Protein AF-A0A386C9I6-F1 (afdb_monomer)

Secondary structure (DSSP, 8-s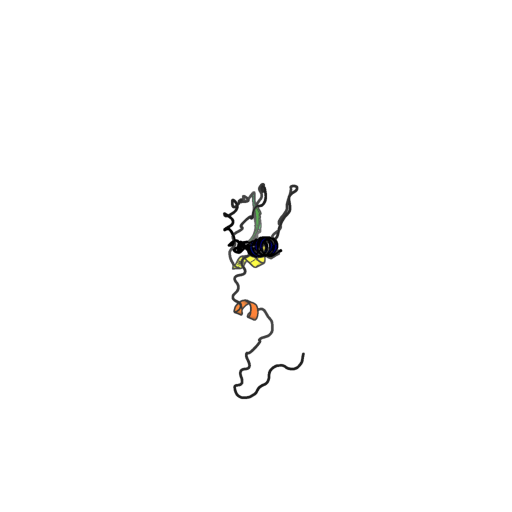tate):
-HHHHHHHHHHTSSSTT----------------------PPPPEEEEEE-TTS-EEEEE-----SS--------GGGHHHHHHH------SS-------------HHHHHHTSSS-------TT--------

Mean predicted aligned error: 18.15 Å

Solvent-accessible surface area (backbone atoms only — not comparable to full-atom values): 9678 Å² total; per-residue (Å²): 118,73,70,66,54,55,58,55,59,61,61,68,69,70,68,83,80,78,78,84,76,78,76,73,75,77,69,76,77,69,83,70,80,72,69,79,65,73,73,55,79,57,47,77,76,45,76,46,77,46,96,88,75,52,71,51,77,41,62,60,68,89,84,76,84,90,66,64,71,88,81,90,75,58,80,93,45,47,66,61,45,70,76,67,66,82,90,80,82,90,74,89,77,81,87,77,88,89,83,79,87,85,78,75,53,70,69,62,59,49,67,73,44,98,64,83,86,74,86,83,75,60,93,84,63,98,74,76,92,82,86,130

Sequence (132 aa):
MKRTLLLVAVCLLSVVSFAQTRRVARTPAAPRPTSPANAQILPIRRVILYSNGVAYIERRGTVSGHAEINLSFKQSQVDDVLKSMVVLDLGQGRIGAVSYNSSAPPSARMAEIPFSISAATDGNNGGGLAGV

Radius of gyration: 33.75 Å; Cα contacts (8 Å, |Δi|>4): 54; chains: 1; bounding box: 96×45×66 Å

pLDDT: mean 75.2, std 17.91, range [43.38, 98.06]

Foldseek 3Di:
DVVVVVVVVVVVVPPPPPDPPPPPPPPPPDPDPPDQDPQDEFDWDDWDADPVGDIDIDGDDDDDDDHDHDDDDDPVCVVVCVVPPDDDDPDPDDDDDDDDDDDDDVVNVQVVDPDDDDPPPPVPDDDDDDDD

Nearest PDB structures (foldseek):
  2baf-assembly1_A  TM=1.364E-01  e=9.201E+00  Bos taurus

Structure (mmCIF, N/CA/C/O backbone):
data_AF-A0A386C9I6-F1
#
_entry.id   AF-A0A386C9I6-F1
#
loop_
_atom_site.group_PDB
_atom_site.id
_atom_site.type_symbol
_atom_site.label_atom_id
_atom_site.label_alt_id
_atom_site.label_comp_id
_atom_site.label_asym_id
_atom_site.label_entity_id
_atom_site.label_seq_id
_atom_site.pdbx_PDB_ins_code
_atom_site.Cartn_x
_atom_site.Cartn_y
_atom_site.Cartn_z
_atom_site.occupancy
_atom_site.B_iso_or_equiv
_atom_site.auth_seq_id
_atom_site.auth_comp_id
_atom_site.auth_asym_id
_atom_site.auth_atom_id
_atom_site.pdbx_PDB_model_num
ATOM 1 N N . MET A 1 1 ? -78.091 24.290 -45.721 1.00 57.06 1 MET A N 1
ATOM 2 C CA . MET A 1 1 ? -77.005 23.334 -46.048 1.00 57.06 1 MET A CA 1
ATOM 3 C C . MET A 1 1 ? -75.641 23.980 -46.335 1.00 57.06 1 MET A C 1
ATOM 5 O O . MET A 1 1 ? -74.641 23.350 -46.042 1.00 57.06 1 MET A O 1
ATOM 9 N N . LYS A 1 2 ? -75.544 25.228 -46.836 1.00 53.47 2 LYS A N 1
ATOM 10 C CA . LYS A 1 2 ? -74.238 25.898 -47.073 1.00 53.47 2 LYS A CA 1
ATOM 11 C C . LYS A 1 2 ? -73.605 26.561 -45.831 1.00 53.47 2 LYS A C 1
ATOM 13 O O . LYS A 1 2 ? -72.393 26.697 -45.766 1.00 53.47 2 LYS A O 1
ATOM 18 N N . ARG A 1 3 ? -74.404 26.927 -44.818 1.00 53.25 3 ARG A N 1
ATOM 19 C CA . ARG A 1 3 ? -73.916 27.520 -43.550 1.00 53.25 3 ARG A CA 1
ATOM 20 C C . ARG A 1 3 ? -73.381 26.485 -42.553 1.00 53.25 3 ARG A C 1
ATOM 22 O O . ARG A 1 3 ? -72.430 26.766 -41.838 1.00 53.25 3 ARG A O 1
ATOM 29 N N . THR A 1 4 ? -73.938 25.276 -42.561 1.00 51.22 4 THR A N 1
ATOM 30 C CA . THR A 1 4 ? -73.430 24.137 -41.780 1.00 51.22 4 THR A CA 1
ATOM 31 C C . THR A 1 4 ? -72.107 23.608 -42.336 1.00 51.22 4 THR A C 1
ATOM 33 O O . THR A 1 4 ? -71.260 23.174 -41.567 1.00 51.22 4 THR A O 1
ATOM 36 N N . LEU A 1 5 ? -71.886 23.718 -43.653 1.00 52.62 5 LEU A N 1
ATOM 37 C CA . LEU A 1 5 ? -70.628 23.317 -44.291 1.00 52.62 5 LEU A CA 1
ATOM 38 C C . LEU A 1 5 ? -69.450 24.241 -43.914 1.00 52.62 5 LEU A C 1
ATOM 40 O O . LEU A 1 5 ? -68.319 23.781 -43.796 1.00 52.62 5 LEU A O 1
ATOM 44 N N . LEU A 1 6 ? -69.716 25.533 -43.680 1.00 50.06 6 LEU A N 1
ATOM 45 C CA . LEU A 1 6 ? -68.685 26.532 -43.368 1.00 50.06 6 LEU A CA 1
ATOM 46 C C . LEU A 1 6 ? -68.196 26.450 -41.907 1.00 50.06 6 LEU A C 1
ATOM 48 O O . LEU A 1 6 ? -67.033 26.730 -41.638 1.00 50.06 6 LEU A O 1
ATOM 52 N N . LEU A 1 7 ? -69.042 25.985 -40.978 1.00 50.28 7 LEU A N 1
ATOM 53 C CA . LEU A 1 7 ? -68.658 25.746 -39.577 1.00 50.28 7 LEU A CA 1
ATOM 54 C C . LEU A 1 7 ? -67.767 24.504 -39.402 1.00 50.28 7 LEU A C 1
ATOM 56 O O . LEU A 1 7 ? -66.869 24.513 -38.565 1.00 50.28 7 LEU A O 1
ATOM 60 N N . VAL A 1 8 ? -67.958 23.464 -40.221 1.00 54.56 8 VAL A N 1
ATOM 61 C CA . VAL A 1 8 ? -67.115 22.252 -40.185 1.00 54.56 8 VAL A CA 1
ATOM 62 C C . VAL A 1 8 ? -65.729 22.519 -40.789 1.00 54.56 8 VAL A C 1
ATOM 64 O O . VAL A 1 8 ? -64.730 22.033 -40.265 1.00 54.56 8 VAL A O 1
ATOM 67 N N . ALA A 1 9 ? -65.640 23.359 -41.828 1.00 49.91 9 ALA A N 1
ATOM 68 C CA . ALA A 1 9 ? -64.369 23.715 -42.466 1.00 49.91 9 ALA A CA 1
ATOM 69 C C . ALA A 1 9 ? -63.451 24.580 -41.577 1.00 49.91 9 ALA A C 1
ATOM 71 O O . ALA A 1 9 ? -62.235 24.420 -41.617 1.00 49.91 9 ALA A O 1
ATOM 72 N N . VAL A 1 10 ? -64.011 25.454 -40.731 1.00 53.41 10 VAL A N 1
ATOM 73 C CA . VAL A 1 10 ? -63.219 26.265 -39.782 1.00 53.41 10 VAL A CA 1
ATOM 74 C C . VAL A 1 10 ? -62.740 25.434 -38.584 1.00 53.41 10 VAL A C 1
ATOM 76 O O . VAL A 1 10 ? -61.679 25.708 -38.028 1.00 53.41 10 VAL A O 1
ATOM 79 N N . CYS A 1 11 ? -63.463 24.371 -38.218 1.00 43.38 11 CYS A N 1
ATOM 80 C CA . CYS A 1 11 ? -63.097 23.503 -37.096 1.00 43.38 11 CYS A CA 1
ATOM 81 C C . CYS A 1 11 ? -61.950 22.526 -37.433 1.00 43.38 11 CYS A C 1
ATOM 83 O O . CYS A 1 11 ? -61.229 22.086 -36.544 1.00 43.38 11 CYS A O 1
ATOM 85 N N . LEU A 1 12 ? -61.729 22.228 -38.718 1.00 47.38 12 LEU A N 1
ATOM 86 C CA . LEU A 1 12 ? -60.648 21.340 -39.166 1.00 47.38 12 LEU A CA 1
ATOM 87 C C . LEU A 1 12 ? -59.276 22.030 -39.277 1.00 47.38 12 LEU A C 1
ATOM 89 O O . LEU A 1 12 ? -58.265 21.336 -39.361 1.00 47.38 12 LEU A O 1
ATOM 93 N N . LEU A 1 13 ? -59.206 23.367 -39.235 1.00 46.94 13 LEU A N 1
ATOM 94 C CA . LEU A 1 13 ? -57.933 24.096 -39.339 1.00 46.94 13 LEU A CA 1
ATOM 95 C C . LEU A 1 13 ? -57.219 24.321 -37.991 1.00 46.94 13 LEU A C 1
ATOM 97 O O . LEU A 1 13 ? -56.049 24.692 -37.985 1.00 46.94 13 LEU A O 1
ATOM 101 N N . SER A 1 14 ? -57.883 24.105 -36.850 1.00 47.25 14 SER A N 1
ATOM 102 C CA . SER A 1 14 ? -57.336 24.436 -35.521 1.00 47.25 14 SER A CA 1
ATOM 103 C C . SER A 1 14 ? -56.631 23.276 -34.802 1.00 47.25 14 SER A C 1
ATOM 105 O O . SER A 1 14 ? -56.074 23.479 -33.725 1.00 47.25 14 SER A O 1
ATOM 107 N N . VAL A 1 15 ? -56.611 22.068 -35.376 1.00 52.50 15 VAL A N 1
ATOM 108 C CA . VAL A 1 15 ? -56.124 20.857 -34.678 1.00 52.50 15 VAL A CA 1
ATOM 109 C C . VAL A 1 15 ? -54.644 20.541 -34.964 1.00 52.50 15 VAL A C 1
ATOM 111 O O . VAL A 1 15 ? -54.068 19.649 -34.350 1.00 52.50 15 VAL A O 1
ATOM 114 N N . VAL A 1 16 ? -53.960 21.302 -35.824 1.00 50.31 16 VAL A N 1
ATOM 115 C CA . VAL A 1 16 ? -52.554 21.014 -36.192 1.00 50.31 16 VAL A CA 1
ATOM 116 C C . VAL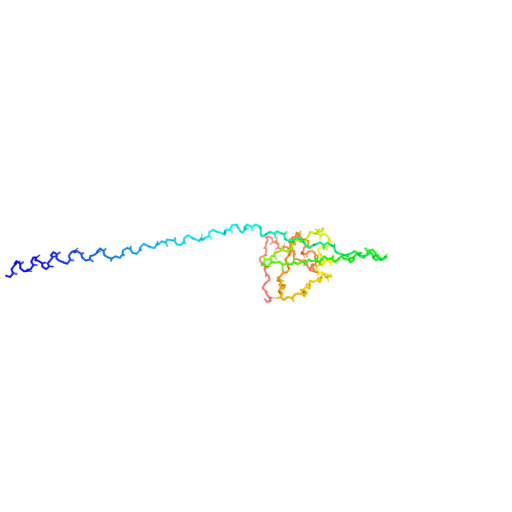 A 1 16 ? -51.500 21.555 -35.209 1.00 50.31 16 VAL A C 1
ATOM 118 O O . VAL A 1 16 ? -50.306 21.440 -35.472 1.00 50.31 16 VAL A O 1
ATOM 121 N N . SER A 1 17 ? -51.895 22.117 -34.061 1.00 53.06 17 SER A N 1
ATOM 122 C CA . SER A 1 17 ? -50.953 22.751 -33.115 1.00 53.06 17 SER A CA 1
ATOM 123 C C . SER A 1 17 ? -50.541 21.909 -31.902 1.00 53.06 17 SER A C 1
ATOM 125 O O . SER A 1 17 ? -49.872 22.429 -31.011 1.00 53.06 17 SER A O 1
ATOM 127 N N . PHE A 1 18 ? -50.847 20.611 -31.858 1.00 54.62 18 PHE A N 1
ATOM 128 C CA . PHE A 1 18 ? -50.312 19.730 -30.815 1.00 54.62 18 PHE A CA 1
ATOM 129 C C . PHE A 1 18 ? -49.202 18.828 -31.354 1.00 54.62 18 PHE A C 1
ATOM 131 O O . PHE A 1 18 ? -49.464 17.932 -32.147 1.00 54.62 18 PHE A O 1
ATOM 138 N N . ALA A 1 19 ? -47.986 19.072 -30.846 1.00 49.88 19 ALA A N 1
ATOM 139 C CA . ALA A 1 19 ? -46.863 18.135 -30.673 1.00 49.88 19 ALA A CA 1
ATOM 140 C C . ALA A 1 19 ? -45.513 18.631 -31.223 1.00 49.88 19 ALA A C 1
ATOM 142 O O . ALA A 1 19 ? -44.806 17.914 -31.923 1.00 49.88 19 ALA A O 1
ATOM 143 N N . GLN A 1 20 ? -45.065 19.817 -30.803 1.00 52.00 20 GLN A N 1
ATOM 144 C CA . GLN A 1 20 ? -43.625 20.030 -30.632 1.00 52.00 20 GLN A CA 1
ATOM 145 C C . GLN A 1 20 ? -43.247 19.654 -29.200 1.00 52.00 20 GLN A C 1
ATOM 147 O O . GLN A 1 20 ? -43.087 20.494 -28.316 1.00 52.00 20 GLN A O 1
ATOM 152 N N . THR A 1 21 ? -43.122 18.346 -28.963 1.00 55.66 21 THR A N 1
ATOM 153 C CA . THR A 1 21 ? -42.418 17.811 -27.798 1.00 55.66 21 THR A CA 1
ATOM 154 C C . THR A 1 21 ? -40.997 18.349 -27.855 1.00 55.66 21 THR A C 1
ATOM 156 O O . THR A 1 21 ? -40.174 17.900 -28.653 1.00 55.66 21 THR A O 1
ATOM 159 N N . ARG A 1 22 ? -40.719 19.357 -27.028 1.00 52.28 22 ARG A N 1
ATOM 160 C CA . ARG A 1 22 ? -39.389 19.919 -26.815 1.00 52.28 22 ARG A CA 1
ATOM 161 C C . ARG A 1 22 ? -38.492 18.772 -26.354 1.00 52.28 22 ARG A C 1
ATOM 163 O O . ARG A 1 22 ? -38.485 18.423 -25.176 1.00 52.28 22 ARG A O 1
ATOM 170 N N . ARG A 1 23 ? -37.758 18.145 -27.279 1.00 58.25 23 ARG A N 1
ATOM 171 C CA . ARG A 1 23 ? -36.611 17.310 -26.928 1.00 58.25 23 ARG A CA 1
ATOM 172 C C . ARG A 1 23 ? -35.619 18.255 -26.269 1.00 58.25 23 ARG A C 1
ATOM 174 O O . ARG A 1 23 ? -34.850 18.928 -26.944 1.00 58.25 23 ARG A O 1
ATOM 181 N N . VAL A 1 24 ? -35.697 18.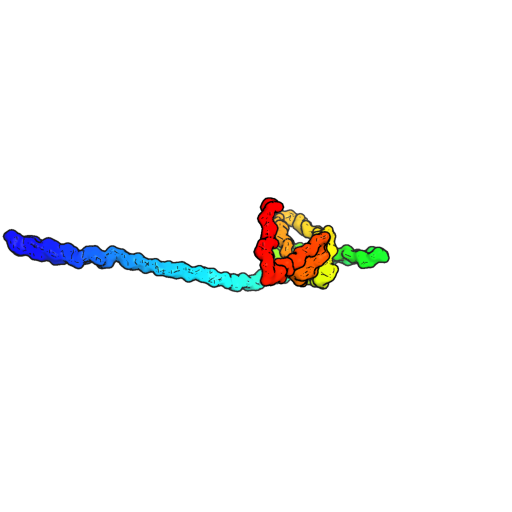356 -24.945 1.00 56.25 24 VAL A N 1
ATOM 182 C CA . VAL A 1 24 ? -34.600 18.872 -24.138 1.00 56.25 24 VAL A CA 1
ATOM 183 C C . VAL A 1 24 ? -33.440 17.954 -24.475 1.00 56.25 24 VAL A C 1
ATOM 185 O O . VAL A 1 24 ? -33.455 16.772 -24.127 1.00 56.25 24 VAL A O 1
ATOM 188 N N . ALA A 1 25 ? -32.497 18.467 -25.260 1.00 57.72 25 ALA A N 1
ATOM 189 C CA . ALA A 1 25 ? -31.235 17.799 -25.475 1.00 57.72 25 ALA A CA 1
ATOM 190 C C . ALA A 1 25 ? -30.685 17.487 -24.081 1.00 57.72 25 ALA A C 1
ATOM 192 O O . ALA A 1 25 ? -30.407 18.397 -23.300 1.00 57.72 25 ALA A O 1
ATOM 193 N N . ARG A 1 26 ? -30.603 16.199 -23.731 1.00 55.28 26 ARG A N 1
ATOM 194 C CA . ARG A 1 26 ? -29.742 15.763 -22.638 1.00 55.28 26 ARG A CA 1
ATOM 195 C C . ARG A 1 26 ? -28.337 16.116 -23.094 1.00 55.28 26 ARG A C 1
ATOM 197 O O . ARG A 1 26 ? -27.707 15.343 -23.808 1.00 55.28 26 ARG A O 1
ATOM 204 N N . THR A 1 27 ? -27.881 17.309 -22.731 1.00 60.88 27 THR A N 1
ATOM 205 C CA . THR A 1 27 ? -26.460 17.615 -22.701 1.00 60.88 27 THR A CA 1
ATOM 206 C C . THR A 1 27 ? -25.827 16.483 -21.896 1.00 60.88 27 THR A C 1
ATOM 208 O O . THR A 1 27 ? -26.280 16.251 -20.767 1.00 60.88 27 THR A O 1
ATOM 211 N N . PRO A 1 28 ? -24.877 15.710 -22.451 1.00 61.56 28 PRO A N 1
ATOM 212 C CA . PRO A 1 28 ? -24.150 14.742 -21.652 1.00 61.56 28 PRO A CA 1
ATOM 213 C C . PRO A 1 28 ? -23.569 15.526 -20.482 1.00 61.56 28 PRO A C 1
ATOM 215 O O . PRO A 1 28 ? -22.896 16.538 -20.684 1.00 61.56 28 PRO A O 1
ATOM 218 N N . ALA A 1 29 ? -23.945 15.135 -19.264 1.00 64.31 29 ALA A N 1
ATOM 219 C CA . ALA A 1 29 ? -23.406 15.744 -18.067 1.00 64.31 29 ALA A CA 1
ATOM 220 C C . ALA A 1 29 ? -21.885 15.643 -18.184 1.00 64.31 29 ALA A C 1
ATOM 222 O O . ALA A 1 29 ? -21.338 14.539 -18.213 1.00 64.31 29 ALA A O 1
ATOM 223 N N . ALA A 1 30 ? -21.224 16.793 -18.328 1.00 71.06 30 ALA A N 1
ATOM 224 C CA . ALA A 1 30 ? -19.780 16.868 -18.229 1.00 71.06 30 ALA A CA 1
ATOM 225 C C . ALA A 1 30 ? -19.375 16.157 -16.929 1.00 71.06 30 ALA A C 1
ATOM 227 O O . ALA A 1 30 ? -20.089 16.319 -15.928 1.00 71.06 30 ALA A O 1
ATOM 228 N N . PRO A 1 31 ? -18.299 15.347 -16.929 1.00 64.88 31 PRO A N 1
ATOM 229 C CA . PRO A 1 31 ? -17.843 14.671 -15.727 1.00 64.88 31 PRO A CA 1
ATOM 230 C C . PRO A 1 31 ? -17.684 15.729 -14.642 1.00 64.88 31 PRO A C 1
ATOM 232 O O . PRO A 1 31 ? -16.863 16.641 -14.746 1.00 64.88 31 PRO A O 1
ATOM 235 N N . ARG A 1 32 ? -18.565 15.664 -13.640 1.00 59.25 32 ARG A N 1
ATOM 236 C CA . ARG A 1 32 ? -18.514 16.563 -12.497 1.00 59.25 32 ARG A CA 1
ATOM 237 C C . ARG A 1 32 ? -17.157 16.292 -11.858 1.00 59.25 32 ARG A C 1
ATOM 239 O O . ARG A 1 32 ? -16.905 15.123 -11.561 1.00 59.25 32 ARG A O 1
ATOM 246 N N . PRO A 1 33 ? -16.284 17.296 -11.674 1.00 56.72 33 PRO A N 1
ATOM 247 C CA . PRO A 1 33 ? -15.064 17.084 -10.921 1.00 56.72 33 PRO A CA 1
ATOM 248 C C . PRO A 1 33 ? -15.508 16.611 -9.542 1.00 56.72 33 PRO A C 1
ATOM 250 O O . PRO A 1 33 ? -16.115 17.361 -8.776 1.00 56.72 33 PRO A O 1
ATOM 253 N N . THR A 1 34 ? -15.317 15.322 -9.278 1.00 59.72 34 THR A N 1
ATOM 254 C CA . THR A 1 34 ? -15.431 14.754 -7.946 1.00 59.72 34 THR A CA 1
ATOM 255 C C . THR A 1 34 ? -14.459 15.555 -7.106 1.00 59.72 34 THR A C 1
ATOM 257 O O . THR A 1 34 ? -13.249 15.467 -7.316 1.00 59.72 34 THR A O 1
ATOM 260 N N . SER A 1 35 ? -14.987 16.416 -6.230 1.00 55.59 35 SER A N 1
ATOM 261 C CA . SER A 1 35 ? -14.181 17.075 -5.209 1.00 55.59 35 SER A CA 1
ATOM 262 C C . SER A 1 35 ? -13.296 16.003 -4.583 1.00 55.59 35 SER A C 1
ATOM 264 O O . SER A 1 35 ? -13.838 14.931 -4.291 1.00 55.59 35 SER A O 1
ATOM 266 N N . PRO A 1 36 ? -11.974 16.228 -4.449 1.00 55.22 36 PRO A N 1
ATOM 267 C CA . PRO A 1 36 ? -11.082 15.212 -3.919 1.00 55.22 36 PRO A CA 1
ATOM 268 C C . PRO A 1 36 ? -11.677 14.760 -2.593 1.00 55.22 36 PRO A C 1
ATOM 270 O O . PRO A 1 36 ? -11.821 15.562 -1.667 1.00 55.22 36 PRO A O 1
ATOM 273 N N . ALA A 1 37 ? -12.137 13.506 -2.561 1.00 58.00 37 ALA A N 1
ATOM 274 C CA . ALA A 1 37 ? -12.632 12.892 -1.347 1.00 58.00 37 ALA A CA 1
ATOM 275 C C . ALA A 1 37 ? -11.563 13.141 -0.286 1.00 58.00 37 ALA A C 1
ATOM 277 O O . ALA A 1 37 ? -10.380 12.980 -0.591 1.00 58.00 37 ALA A O 1
ATOM 278 N N . ASN A 1 38 ? -11.970 13.620 0.896 1.00 58.00 38 ASN A N 1
ATOM 279 C CA . ASN A 1 38 ? -11.065 13.914 2.007 1.00 58.00 38 ASN A CA 1
ATOM 280 C C . ASN A 1 38 ? -10.018 12.802 2.090 1.00 58.00 38 ASN A C 1
ATOM 282 O O . ASN A 1 38 ? -10.358 11.673 2.444 1.00 58.00 38 ASN A O 1
ATOM 286 N N . ALA A 1 39 ? -8.785 13.109 1.674 1.00 64.62 39 ALA A N 1
ATOM 287 C CA . ALA A 1 39 ? -7.747 12.107 1.518 1.00 64.62 39 ALA A CA 1
ATOM 288 C C . ALA A 1 39 ? -7.402 11.616 2.915 1.00 64.62 39 ALA A C 1
ATOM 290 O O . ALA A 1 39 ? -6.712 12.287 3.685 1.00 64.62 39 ALA A O 1
ATOM 291 N N . GLN A 1 40 ? -7.970 10.476 3.279 1.00 82.94 40 GLN A N 1
ATOM 292 C CA . GLN A 1 40 ? -7.856 9.983 4.628 1.00 82.94 40 GLN A CA 1
ATOM 293 C C . GLN A 1 40 ? -6.486 9.321 4.768 1.00 82.94 40 GLN A C 1
ATOM 295 O O . GLN A 1 40 ? -6.136 8.410 4.022 1.00 82.94 40 GLN A O 1
ATOM 300 N N . ILE A 1 41 ? -5.671 9.795 5.706 1.00 87.12 41 ILE A N 1
ATOM 301 C CA . ILE A 1 41 ? -4.302 9.303 5.865 1.00 87.12 41 ILE A CA 1
ATOM 302 C C . ILE A 1 41 ? -4.281 8.226 6.946 1.00 87.12 41 ILE A C 1
ATOM 304 O O . ILE A 1 41 ? -4.704 8.454 8.077 1.00 87.12 41 ILE A O 1
ATOM 308 N N . LEU A 1 42 ? -3.733 7.056 6.615 1.00 94.06 42 LEU A N 1
ATOM 309 C CA . LEU A 1 42 ? -3.440 6.017 7.599 1.00 94.06 42 LEU A CA 1
ATOM 310 C C . LEU A 1 42 ? -2.083 6.303 8.264 1.00 94.06 42 LEU A C 1
ATOM 312 O O . LEU A 1 42 ? -1.060 6.305 7.572 1.00 94.06 42 LEU A O 1
ATOM 316 N N . PRO A 1 43 ? -2.019 6.542 9.585 1.00 95.12 43 PRO A N 1
ATOM 317 C CA . PRO A 1 43 ? -0.750 6.786 10.260 1.00 95.12 43 PRO A CA 1
ATOM 318 C C . PRO A 1 43 ? 0.098 5.510 10.326 1.00 95.12 43 PRO A C 1
ATOM 320 O O . PRO A 1 43 ? -0.427 4.399 10.445 1.00 95.12 43 PRO A O 1
ATOM 323 N N . ILE A 1 44 ? 1.422 5.676 10.279 1.00 96.75 44 ILE A N 1
ATOM 324 C CA . ILE A 1 44 ? 2.377 4.583 10.498 1.00 96.75 44 ILE A CA 1
ATOM 325 C C . ILE A 1 44 ? 2.313 4.178 11.974 1.00 96.75 44 ILE A C 1
ATOM 327 O O . ILE A 1 44 ? 2.412 5.027 12.856 1.00 96.75 44 ILE A O 1
ATOM 331 N N . ARG A 1 45 ? 2.138 2.884 12.246 1.00 97.62 45 ARG A N 1
ATOM 332 C CA . ARG A 1 45 ? 2.103 2.322 13.607 1.00 97.62 45 ARG A CA 1
ATOM 333 C C . ARG A 1 45 ? 3.311 1.465 13.938 1.00 97.62 45 ARG A C 1
ATOM 335 O O . ARG A 1 45 ? 3.618 1.298 15.113 1.00 97.62 45 ARG A O 1
ATOM 342 N N . ARG A 1 46 ? 3.968 0.892 12.929 1.00 98.00 46 ARG A N 1
ATOM 343 C CA . ARG A 1 46 ? 5.137 0.038 13.132 1.00 98.00 46 ARG A CA 1
ATOM 344 C C . ARG A 1 46 ? 6.089 0.154 11.961 1.00 98.00 46 ARG A C 1
ATOM 346 O O . ARG A 1 46 ? 5.650 0.160 10.814 1.00 98.00 46 ARG A O 1
ATOM 353 N N . VAL A 1 47 ? 7.375 0.201 12.280 1.00 97.75 47 VAL A N 1
ATOM 354 C CA . VAL A 1 47 ? 8.470 0.071 11.325 1.00 97.75 47 VAL A CA 1
ATOM 355 C C . VAL A 1 47 ? 9.439 -0.950 11.902 1.00 97.75 47 VAL A C 1
ATOM 357 O O . VAL A 1 47 ? 9.851 -0.817 13.052 1.00 97.75 47 VAL A O 1
ATOM 360 N N . ILE A 1 48 ? 9.761 -1.982 11.129 1.00 98.06 48 ILE A N 1
ATOM 361 C CA . ILE A 1 48 ? 10.769 -2.985 11.478 1.00 98.06 48 ILE A CA 1
ATOM 362 C C . ILE A 1 48 ? 11.803 -2.966 10.364 1.00 98.06 48 ILE A C 1
ATOM 364 O O . ILE A 1 48 ? 11.443 -3.108 9.198 1.00 98.06 48 ILE A O 1
ATOM 368 N N . LEU A 1 49 ? 13.070 -2.779 10.721 1.00 97.88 49 LEU A N 1
ATOM 369 C CA . LEU A 1 49 ? 14.184 -2.849 9.785 1.00 97.88 49 LEU A CA 1
ATOM 370 C C . LEU A 1 49 ? 14.919 -4.169 9.998 1.00 97.88 49 LEU A C 1
ATOM 372 O O . LEU A 1 49 ? 15.378 -4.458 11.102 1.00 97.88 49 LEU A O 1
ATOM 376 N N . TYR A 1 50 ? 15.018 -4.962 8.941 1.00 97.12 50 TYR A N 1
ATOM 377 C CA . TYR A 1 50 ? 15.734 -6.228 8.951 1.00 97.12 50 TYR A CA 1
ATOM 378 C C . TYR A 1 50 ? 17.191 -6.022 8.514 1.00 97.12 50 TYR A C 1
ATOM 380 O O . TYR A 1 50 ? 17.500 -5.134 7.720 1.00 97.12 50 TYR A O 1
ATOM 388 N N . SER A 1 51 ? 18.102 -6.872 8.997 1.00 97.38 51 SER A N 1
ATOM 389 C CA . SER A 1 51 ? 19.541 -6.789 8.684 1.00 97.38 51 SER A CA 1
ATOM 390 C C . SER A 1 51 ? 19.869 -6.996 7.202 1.00 97.38 51 SER A C 1
ATOM 392 O O . SER A 1 51 ? 20.935 -6.595 6.752 1.00 97.38 51 SER A O 1
ATOM 394 N N . ASN A 1 52 ? 18.955 -7.593 6.434 1.00 95.38 52 ASN A N 1
ATOM 395 C CA . ASN A 1 52 ? 19.067 -7.734 4.980 1.00 95.38 52 ASN A CA 1
ATOM 396 C C . ASN A 1 52 ? 18.685 -6.451 4.211 1.00 95.38 52 ASN A C 1
ATOM 398 O O . ASN A 1 52 ? 18.638 -6.474 2.986 1.00 95.38 52 ASN A O 1
ATOM 402 N N . GLY A 1 53 ? 18.385 -5.350 4.909 1.00 92.50 53 GLY A N 1
ATOM 403 C CA . GLY A 1 53 ? 18.044 -4.063 4.304 1.00 92.50 53 GLY A CA 1
ATOM 404 C C . GLY A 1 53 ? 16.573 -3.904 3.909 1.00 92.50 53 GLY A C 1
ATOM 405 O O . GLY A 1 53 ? 16.215 -2.875 3.341 1.00 92.50 53 GLY A O 1
ATOM 406 N N . VAL A 1 54 ? 15.707 -4.877 4.218 1.00 92.44 54 VAL A N 1
ATOM 407 C CA . VAL A 1 54 ? 14.260 -4.776 3.970 1.00 92.44 54 VAL A CA 1
ATOM 408 C C . VAL A 1 54 ? 13.567 -4.118 5.163 1.00 92.44 54 VAL A C 1
ATOM 410 O O . VAL A 1 54 ? 13.902 -4.387 6.317 1.00 92.44 54 VAL A O 1
ATOM 413 N N . ALA A 1 55 ? 12.573 -3.269 4.896 1.00 94.25 55 ALA A N 1
ATOM 414 C CA . ALA A 1 55 ? 11.733 -2.664 5.923 1.00 94.25 55 ALA A CA 1
ATOM 415 C C . ALA A 1 55 ? 10.293 -3.191 5.841 1.00 94.25 55 ALA A C 1
ATOM 417 O O . ALA A 1 55 ? 9.699 -3.221 4.767 1.00 94.25 55 ALA A O 1
ATOM 418 N N . TYR A 1 56 ? 9.713 -3.546 6.988 1.00 95.62 56 TYR A N 1
ATOM 419 C CA . TYR A 1 56 ? 8.274 -3.763 7.139 1.00 95.62 56 TYR A CA 1
ATOM 420 C C . TYR A 1 56 ? 7.633 -2.508 7.731 1.00 95.62 56 TYR A C 1
ATOM 422 O O . TYR A 1 56 ? 8.046 -2.041 8.795 1.00 95.62 56 TYR A O 1
ATOM 430 N N . ILE A 1 57 ? 6.616 -1.971 7.055 1.00 96.81 57 ILE A N 1
ATOM 431 C CA . ILE A 1 57 ? 5.912 -0.751 7.463 1.00 96.81 57 ILE A CA 1
ATOM 432 C C . ILE A 1 57 ? 4.425 -1.066 7.606 1.00 96.81 57 ILE A C 1
ATOM 434 O O . ILE A 1 57 ? 3.754 -1.400 6.635 1.00 96.81 57 ILE A O 1
ATOM 438 N N . GLU A 1 58 ? 3.891 -0.896 8.814 1.00 97.44 58 GLU A N 1
ATOM 439 C CA . GLU A 1 58 ? 2.456 -0.993 9.073 1.00 97.44 58 GLU A CA 1
ATOM 440 C C . GLU A 1 58 ? 1.841 0.405 9.143 1.00 97.44 58 GLU A C 1
ATOM 442 O O . GLU A 1 58 ? 2.221 1.217 9.993 1.00 97.44 58 GLU A O 1
ATOM 447 N N . ARG A 1 59 ? 0.829 0.659 8.308 1.00 96.62 59 ARG A N 1
ATOM 448 C CA . ARG A 1 59 ? -0.067 1.816 8.434 1.00 96.62 59 ARG A CA 1
ATOM 449 C C . ARG A 1 59 ? -1.438 1.329 8.884 1.00 96.62 59 ARG A C 1
ATOM 451 O O . ARG A 1 59 ? -1.990 0.418 8.279 1.00 96.62 59 ARG A O 1
ATOM 458 N N . ARG A 1 60 ? -1.986 1.917 9.951 1.00 96.12 60 ARG A N 1
ATOM 459 C CA . ARG A 1 60 ? -3.268 1.485 10.531 1.00 96.12 60 ARG A CA 1
ATOM 460 C C . ARG A 1 60 ? -4.056 2.667 11.082 1.00 96.12 60 ARG A C 1
ATOM 462 O O . ARG A 1 60 ? -3.533 3.483 11.846 1.00 96.12 60 ARG A O 1
ATOM 469 N N . GLY A 1 61 ? -5.336 2.712 10.741 1.00 94.25 61 GLY A N 1
ATOM 470 C CA . GLY A 1 61 ? -6.293 3.719 11.182 1.00 94.25 61 GLY A CA 1
ATOM 471 C C . GLY A 1 61 ? -7.713 3.328 10.785 1.00 94.25 61 GLY A C 1
ATOM 472 O O . 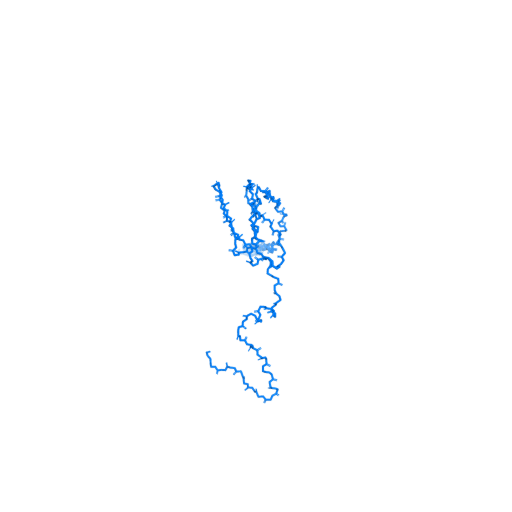GLY A 1 61 ? -7.910 2.341 10.082 1.00 94.25 61 GLY A O 1
ATOM 473 N N . THR A 1 62 ? -8.688 4.098 11.251 1.00 93.12 62 THR A N 1
ATOM 474 C CA . THR A 1 62 ? -10.102 3.917 10.900 1.00 93.12 62 THR A CA 1
ATOM 475 C C . THR A 1 62 ? -10.386 4.600 9.575 1.00 93.12 62 THR A C 1
ATOM 477 O O . THR A 1 62 ? -9.929 5.722 9.387 1.00 93.12 62 THR A O 1
ATOM 480 N N . VAL A 1 63 ? -11.138 3.953 8.682 1.00 92.38 63 VAL A N 1
ATOM 481 C CA . VAL A 1 63 ? -11.611 4.523 7.413 1.00 92.38 63 VAL A CA 1
ATOM 482 C C . VAL A 1 63 ? -13.123 4.656 7.444 1.00 92.38 63 VAL A C 1
ATOM 484 O O . VAL A 1 63 ? -13.819 3.682 7.716 1.00 92.38 63 VAL A O 1
ATOM 487 N N . SER A 1 64 ? -13.614 5.869 7.196 1.00 90.81 64 SER A N 1
ATOM 488 C CA . SER A 1 64 ? -15.040 6.194 7.256 1.00 90.81 64 SER A CA 1
ATOM 489 C C . SER A 1 64 ? -15.612 6.438 5.862 1.00 90.81 64 SER A C 1
ATOM 491 O O . SER A 1 64 ? -15.082 7.238 5.094 1.00 90.81 64 SER A O 1
ATOM 493 N N . GLY A 1 65 ? -16.742 5.795 5.564 1.00 90.50 65 GLY A N 1
ATOM 494 C CA . GLY A 1 65 ? -17.432 5.937 4.281 1.00 90.50 65 GLY A CA 1
ATOM 495 C C . GLY A 1 65 ? -16.636 5.372 3.101 1.00 90.50 65 GLY A C 1
ATOM 496 O O . GLY A 1 65 ? -15.852 4.436 3.248 1.00 90.50 65 GLY A O 1
ATOM 497 N N . HIS A 1 66 ? -16.863 5.937 1.915 1.00 90.06 66 HIS A N 1
ATOM 498 C CA . HIS A 1 66 ? -16.093 5.618 0.715 1.00 90.06 66 HIS A CA 1
ATOM 499 C C . HIS A 1 66 ? -14.899 6.564 0.621 1.00 90.06 66 HIS A C 1
ATOM 501 O O . HIS A 1 66 ? -15.070 7.753 0.350 1.00 90.06 66 HIS A O 1
ATOM 507 N N . ALA A 1 67 ? -13.703 6.034 0.860 1.00 91.31 67 ALA A N 1
ATOM 508 C CA . ALA A 1 67 ? -12.469 6.802 0.828 1.00 91.31 67 ALA A CA 1
ATOM 509 C C . ALA A 1 67 ? -11.409 6.087 -0.008 1.00 91.31 67 ALA A C 1
ATOM 511 O O . ALA A 1 67 ? -11.264 4.866 0.059 1.00 91.31 67 ALA A O 1
ATOM 512 N N . GLU A 1 68 ? -10.638 6.873 -0.752 1.00 92.00 68 GLU A N 1
ATOM 513 C CA . GLU A 1 68 ? -9.399 6.423 -1.374 1.00 92.00 68 GLU A CA 1
ATOM 514 C C . GLU A 1 68 ? -8.215 6.788 -0.482 1.00 92.00 68 GLU A C 1
ATOM 516 O O . GLU A 1 68 ? -8.114 7.904 0.036 1.00 92.00 68 GLU A O 1
ATOM 521 N N . ILE A 1 69 ? -7.304 5.831 -0.315 1.00 92.44 69 ILE A N 1
ATOM 522 C CA . ILE A 1 69 ? -6.080 6.013 0.458 1.00 92.44 69 ILE A CA 1
ATOM 523 C C . ILE A 1 69 ? -4.913 6.085 -0.517 1.00 92.44 69 ILE A C 1
ATOM 525 O O . ILE A 1 69 ? -4.501 5.079 -1.089 1.00 92.44 69 ILE A O 1
ATOM 529 N N . ASN A 1 70 ? -4.353 7.281 -0.670 1.00 92.12 70 ASN A N 1
ATOM 530 C CA . ASN A 1 70 ? -3.193 7.488 -1.524 1.00 92.12 70 ASN A CA 1
ATOM 531 C C . ASN A 1 70 ? -1.899 7.150 -0.773 1.00 92.12 70 ASN A C 1
ATOM 533 O O . ASN A 1 70 ? -1.615 7.690 0.302 1.00 92.12 70 ASN A O 1
ATOM 537 N N . LEU A 1 71 ? -1.108 6.249 -1.357 1.00 91.44 71 LEU A N 1
ATOM 538 C CA . LEU A 1 71 ? 0.215 5.857 -0.880 1.00 91.44 71 LEU A CA 1
ATOM 539 C C . LEU A 1 71 ? 1.258 6.247 -1.930 1.00 91.44 71 LEU A C 1
ATOM 541 O O . LEU A 1 71 ? 1.182 5.812 -3.077 1.00 91.44 71 LEU A O 1
ATOM 545 N N . SER A 1 72 ? 2.233 7.063 -1.535 1.00 90.06 72 SER A N 1
ATOM 546 C CA . SER A 1 72 ? 3.285 7.540 -2.435 1.00 90.06 72 SER A CA 1
ATOM 547 C C . SER A 1 72 ? 4.552 6.709 -2.278 1.00 90.06 72 SER A C 1
ATOM 549 O O . SER A 1 72 ? 5.066 6.559 -1.170 1.00 90.06 72 SER A O 1
ATOM 551 N N . PHE A 1 73 ? 5.087 6.232 -3.399 1.00 89.88 73 PHE A N 1
ATOM 552 C CA . PHE A 1 73 ? 6.326 5.458 -3.468 1.00 89.88 73 PHE A CA 1
ATOM 553 C C . PHE A 1 73 ? 7.236 6.008 -4.565 1.00 89.88 73 PHE A C 1
ATOM 555 O O . PHE A 1 73 ? 6.772 6.673 -5.495 1.00 89.88 73 PHE A O 1
ATOM 562 N N . LYS A 1 74 ? 8.539 5.714 -4.484 1.00 89.88 74 LYS A N 1
ATOM 563 C CA . LYS A 1 74 ? 9.439 5.951 -5.619 1.00 89.88 74 LYS A CA 1
ATOM 564 C C . LYS A 1 74 ? 9.071 4.994 -6.749 1.00 89.88 74 LYS A C 1
ATOM 566 O O . LYS A 1 74 ? 8.753 3.837 -6.492 1.00 89.88 74 LYS A O 1
ATOM 571 N N . GLN A 1 75 ? 9.184 5.449 -7.995 1.00 87.00 75 GLN A N 1
ATOM 572 C CA . GLN A 1 75 ? 8.841 4.635 -9.167 1.00 87.00 75 GLN A CA 1
ATOM 573 C C . GLN A 1 75 ? 9.582 3.290 -9.193 1.00 87.00 75 GLN A C 1
ATOM 575 O O . GLN A 1 75 ? 8.972 2.266 -9.478 1.00 87.00 75 GLN A O 1
ATOM 580 N N . SER A 1 76 ? 10.863 3.279 -8.815 1.00 89.38 76 SER A N 1
ATOM 581 C CA . SER A 1 76 ? 11.683 2.063 -8.752 1.00 89.38 76 SER A CA 1
ATOM 582 C C . SER A 1 76 ? 11.247 1.050 -7.687 1.00 89.38 76 SER A C 1
ATOM 584 O O . SER A 1 76 ? 11.750 -0.062 -7.693 1.00 89.38 76 SER A O 1
ATOM 586 N N . GLN A 1 77 ? 10.350 1.422 -6.769 1.00 89.81 77 GLN A N 1
ATOM 587 C CA . GLN A 1 77 ? 9.890 0.576 -5.660 1.00 89.81 77 GLN A CA 1
ATOM 588 C C . GLN A 1 77 ? 8.469 0.042 -5.873 1.00 89.81 77 GLN A C 1
ATOM 590 O O . GLN A 1 77 ? 8.003 -0.774 -5.085 1.00 89.81 77 GLN A O 1
ATOM 595 N N . VAL A 1 78 ? 7.754 0.514 -6.902 1.00 90.75 78 VAL A N 1
ATOM 596 C CA . VAL A 1 78 ? 6.337 0.173 -7.108 1.00 90.75 78 VAL A CA 1
ATOM 597 C C . VAL A 1 78 ? 6.149 -1.331 -7.296 1.00 90.75 78 VAL A C 1
ATOM 599 O O . VAL A 1 78 ? 5.231 -1.896 -6.715 1.00 90.75 78 VAL A O 1
ATOM 602 N N . ASP A 1 79 ? 7.025 -1.980 -8.059 1.00 89.75 79 ASP A N 1
ATOM 603 C CA . ASP A 1 79 ? 6.952 -3.421 -8.314 1.00 89.75 79 ASP A CA 1
ATOM 604 C C . ASP A 1 79 ? 7.111 -4.246 -7.022 1.00 89.75 79 ASP A C 1
ATOM 606 O O . ASP A 1 79 ? 6.271 -5.093 -6.714 1.00 89.75 79 ASP A O 1
ATOM 610 N N . ASP A 1 80 ? 8.108 -3.918 -6.197 1.00 90.94 80 ASP A N 1
ATOM 611 C CA . ASP A 1 80 ? 8.323 -4.567 -4.898 1.00 90.94 80 ASP A CA 1
ATOM 612 C C . ASP A 1 80 ? 7.145 -4.346 -3.943 1.00 90.94 80 ASP A C 1
ATOM 614 O O . ASP A 1 80 ? 6.715 -5.268 -3.244 1.00 90.94 80 ASP A O 1
ATOM 618 N N . VAL A 1 81 ? 6.583 -3.133 -3.926 1.00 92.19 81 VAL A N 1
ATOM 619 C CA . VAL A 1 81 ? 5.403 -2.807 -3.117 1.00 92.19 81 VAL A CA 1
ATOM 620 C C . VAL A 1 81 ? 4.206 -3.630 -3.569 1.00 92.19 81 VAL A C 1
ATOM 622 O O . VAL A 1 81 ? 3.547 -4.236 -2.733 1.00 92.19 81 VAL A O 1
ATOM 625 N N . LEU A 1 82 ? 3.923 -3.704 -4.869 1.00 91.88 82 LEU A N 1
ATOM 626 C CA . LEU A 1 82 ? 2.782 -4.471 -5.372 1.00 91.88 82 LEU A CA 1
ATOM 627 C C . LEU A 1 82 ? 2.916 -5.969 -5.072 1.00 91.88 82 LEU A C 1
ATOM 629 O O . LEU A 1 82 ? 1.917 -6.617 -4.774 1.00 91.88 82 LEU A O 1
ATOM 633 N N . LYS A 1 83 ? 4.140 -6.507 -5.092 1.00 91.38 83 LYS A N 1
ATOM 634 C CA . LYS A 1 83 ? 4.416 -7.915 -4.765 1.00 91.38 83 LYS A CA 1
ATOM 635 C C . LYS A 1 83 ? 4.300 -8.239 -3.276 1.00 91.38 83 LYS A C 1
ATOM 637 O O . LYS A 1 83 ? 4.036 -9.387 -2.932 1.00 91.38 83 LYS A O 1
ATOM 642 N N . SER A 1 84 ? 4.528 -7.264 -2.397 1.00 94.69 84 SER A N 1
ATOM 643 C CA . SER A 1 84 ? 4.634 -7.486 -0.946 1.00 94.69 84 SER A CA 1
ATOM 644 C C . SER A 1 84 ? 3.524 -6.839 -0.113 1.00 94.69 84 SER A C 1
ATOM 646 O O . SER A 1 84 ? 3.391 -7.143 1.073 1.00 94.69 84 SER A O 1
ATOM 648 N N . MET A 1 85 ? 2.719 -5.947 -0.695 1.00 94.81 85 MET A N 1
ATOM 649 C CA . MET A 1 85 ? 1.690 -5.209 0.029 1.00 94.81 85 MET A CA 1
ATOM 650 C C . MET A 1 85 ? 0.529 -6.115 0.431 1.00 94.81 85 MET A C 1
ATOM 652 O O . MET A 1 85 ? -0.057 -6.825 -0.382 1.00 94.81 85 MET A O 1
ATOM 656 N N . VAL A 1 86 ? 0.137 -5.997 1.697 1.00 95.62 86 VAL A N 1
ATOM 657 C CA . VAL A 1 86 ? -1.050 -6.645 2.249 1.00 95.62 86 VAL A CA 1
ATOM 658 C C . VAL A 1 86 ? -1.989 -5.566 2.765 1.00 95.62 86 VAL A C 1
ATOM 660 O O . VAL A 1 86 ? -1.589 -4.697 3.541 1.00 95.62 86 VAL A O 1
ATOM 663 N N . VAL A 1 87 ? -3.248 -5.629 2.338 1.00 95.50 87 VAL A N 1
ATOM 664 C CA . VAL A 1 87 ? -4.314 -4.742 2.809 1.00 95.50 87 VAL A CA 1
ATOM 665 C C . VAL A 1 87 ? -5.330 -5.593 3.552 1.00 95.50 87 VAL A C 1
ATOM 667 O O . VAL A 1 87 ? -5.812 -6.592 3.024 1.00 95.50 87 VAL A O 1
ATOM 670 N N . LEU A 1 88 ? -5.634 -5.207 4.788 1.00 95.25 88 LEU A N 1
ATOM 671 C CA . LEU A 1 88 ? -6.565 -5.918 5.656 1.00 95.25 88 LEU A CA 1
ATOM 672 C C . LEU A 1 88 ? -7.633 -4.952 6.142 1.00 95.25 88 LEU A C 1
ATOM 674 O O . LEU A 1 88 ? -7.320 -3.852 6.599 1.00 95.25 88 LEU A O 1
ATOM 678 N N 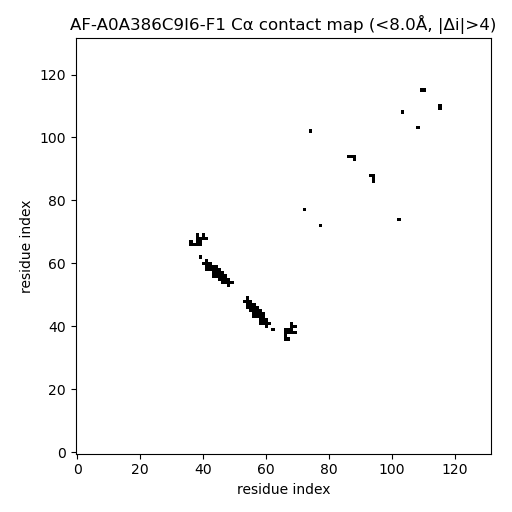. ASP A 1 89 ? -8.879 -5.400 6.085 1.00 94.88 89 ASP A N 1
ATOM 679 C CA . ASP A 1 89 ? -9.958 -4.783 6.828 1.00 94.88 89 ASP A CA 1
ATOM 680 C C . ASP A 1 89 ? -10.157 -5.578 8.117 1.00 94.88 89 ASP A C 1
ATOM 682 O O . ASP A 1 89 ? -10.388 -6.784 8.094 1.00 94.88 89 ASP A O 1
ATOM 686 N N . LEU A 1 90 ? -10.005 -4.890 9.245 1.00 94.31 90 LEU A N 1
ATOM 687 C CA . LEU A 1 90 ? -10.188 -5.457 10.580 1.00 94.31 90 LEU A CA 1
ATOM 688 C C . LEU A 1 90 ? -11.595 -5.166 11.134 1.00 94.31 90 LEU A C 1
ATOM 690 O O . LEU A 1 90 ? -11.879 -5.510 12.280 1.00 94.31 90 LEU A O 1
ATOM 694 N N . GLY A 1 91 ? -12.444 -4.483 10.359 1.00 90.31 91 GLY A N 1
ATOM 695 C CA . GLY A 1 91 ? -13.818 -4.135 10.700 1.00 90.31 91 GLY A CA 1
ATOM 696 C C . GLY A 1 91 ? -14.848 -4.939 9.904 1.00 90.31 91 GLY A C 1
ATOM 697 O O . GLY A 1 91 ? -14.759 -6.157 9.781 1.00 90.31 91 GLY A O 1
ATOM 698 N N . GLN A 1 92 ? -15.885 -4.249 9.432 1.00 91.25 92 GLN A N 1
ATOM 699 C CA . GLN A 1 92 ? -16.973 -4.799 8.604 1.00 91.25 92 GLN A CA 1
ATOM 700 C C . GLN A 1 92 ? -17.090 -4.041 7.266 1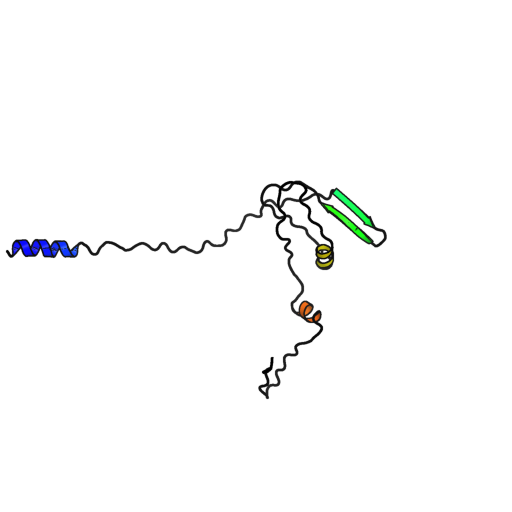.00 91.25 92 GLN A C 1
ATOM 702 O O . GLN A 1 92 ? -18.168 -3.934 6.682 1.00 91.25 92 GLN A O 1
ATOM 707 N N . GLY A 1 93 ? -15.994 -3.431 6.822 1.00 92.19 93 GLY A N 1
ATOM 708 C CA . GLY A 1 93 ? -15.884 -2.746 5.545 1.00 92.19 93 GLY A CA 1
ATOM 709 C C . GLY A 1 93 ? -15.590 -3.704 4.388 1.00 92.19 93 GLY A C 1
ATOM 710 O O . GLY A 1 93 ? -15.741 -4.925 4.468 1.00 92.19 93 GLY A O 1
ATOM 711 N N . ARG A 1 94 ? -15.217 -3.120 3.246 1.00 94.06 94 ARG A N 1
ATOM 712 C CA . ARG A 1 94 ? -14.774 -3.855 2.057 1.00 94.06 94 ARG A CA 1
ATOM 713 C C . ARG A 1 94 ? -13.603 -3.128 1.420 1.00 94.06 94 ARG A C 1
ATOM 715 O O . ARG A 1 94 ? -13.643 -1.910 1.261 1.00 94.06 94 ARG A O 1
ATOM 722 N N . ILE A 1 95 ? -12.589 -3.890 1.032 1.00 94.50 95 ILE A N 1
ATOM 723 C CA . ILE A 1 95 ? -11.443 -3.375 0.284 1.00 94.50 95 ILE A CA 1
ATOM 724 C C . ILE A 1 95 ? -11.805 -3.370 -1.204 1.00 94.50 95 ILE A C 1
ATOM 726 O O . ILE A 1 95 ? -12.314 -4.360 -1.728 1.00 94.50 95 ILE A O 1
ATOM 730 N N . GLY A 1 96 ? -11.583 -2.229 -1.857 1.00 93.31 96 GLY A N 1
ATOM 731 C CA . GLY A 1 96 ? -11.767 -2.058 -3.297 1.00 93.31 96 GLY A CA 1
ATOM 732 C C . GLY A 1 96 ? -10.532 -2.457 -4.106 1.00 93.31 96 GLY A C 1
ATOM 733 O O . GLY A 1 96 ? -9.674 -3.210 -3.650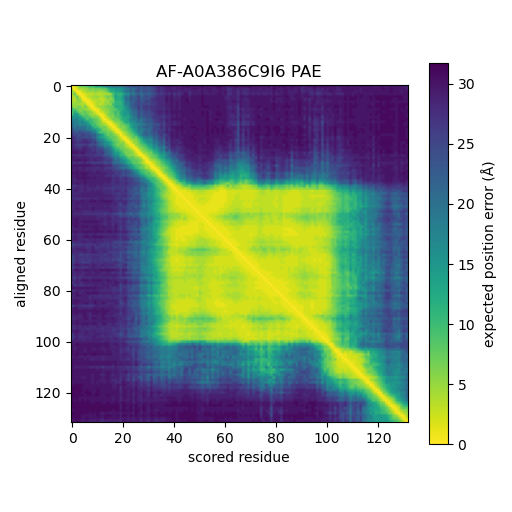 1.00 93.31 96 GLY A O 1
ATOM 734 N N . ALA A 1 97 ? -10.435 -1.928 -5.323 1.00 92.19 97 ALA A N 1
ATOM 735 C CA . ALA A 1 97 ? -9.264 -2.129 -6.167 1.00 92.19 97 ALA A CA 1
ATOM 736 C C . ALA A 1 97 ? -8.065 -1.301 -5.678 1.00 92.19 97 ALA A C 1
ATOM 738 O O . ALA A 1 97 ? -8.219 -0.198 -5.157 1.00 92.19 97 ALA A O 1
ATOM 739 N N . VAL A 1 98 ? -6.863 -1.824 -5.916 1.00 91.88 98 VAL A N 1
ATOM 740 C CA . VAL A 1 98 ? -5.613 -1.070 -5.801 1.00 91.88 98 VAL A CA 1
ATOM 741 C C . VAL A 1 98 ? -5.215 -0.615 -7.201 1.00 91.88 98 VAL A C 1
ATOM 743 O O . VAL A 1 98 ? -4.998 -1.442 -8.084 1.00 91.88 98 VAL A O 1
ATOM 746 N N . SER A 1 99 ? -5.110 0.696 -7.404 1.00 90.75 99 SER A N 1
ATOM 747 C CA . SER A 1 99 ? -4.659 1.300 -8.660 1.00 90.75 99 SER A CA 1
ATOM 748 C C . SER A 1 99 ? -3.316 1.998 -8.479 1.00 90.75 99 SER A C 1
ATOM 750 O O . SER A 1 99 ? -3.080 2.643 -7.458 1.00 90.75 99 SER A O 1
ATOM 752 N N . TYR A 1 100 ? -2.454 1.927 -9.491 1.00 88.44 100 TYR A N 1
ATOM 753 C CA . TYR A 1 100 ? -1.200 2.672 -9.533 1.00 88.44 100 TYR A CA 1
ATOM 754 C C . TYR A 1 100 ? -0.983 3.271 -10.923 1.00 88.44 100 TYR A C 1
ATOM 756 O O . TYR A 1 100 ? -1.440 2.732 -11.932 1.00 88.44 100 TYR A O 1
ATOM 764 N N . ASN A 1 101 ? -0.251 4.381 -10.983 1.00 79.06 101 ASN A N 1
ATOM 765 C CA . ASN A 1 101 ? 0.108 5.007 -12.250 1.00 79.06 101 ASN A CA 1
ATOM 766 C C . ASN A 1 101 ? 1.308 4.267 -12.854 1.00 79.06 101 ASN A C 1
ATOM 768 O O . ASN A 1 101 ? 2.438 4.396 -12.379 1.00 79.06 101 ASN A O 1
ATOM 772 N N . SER A 1 102 ? 1.061 3.471 -13.895 1.00 67.12 102 SER A N 1
ATOM 773 C CA . SER A 1 102 ? 2.119 2.817 -14.667 1.00 67.12 102 SER A CA 1
ATOM 774 C C . SER A 1 102 ? 2.909 3.858 -15.460 1.00 67.12 102 SER A C 1
ATOM 776 O O . SER A 1 102 ? 2.339 4.613 -16.240 1.00 67.12 102 SER A O 1
ATOM 778 N N . SER A 1 103 ? 4.225 3.874 -15.282 1.00 63.62 103 SER A N 1
ATOM 779 C CA . SER A 1 103 ? 5.118 4.939 -15.763 1.00 63.62 103 SER A CA 1
ATOM 780 C C . SER A 1 103 ? 6.281 4.428 -16.619 1.00 63.62 103 SER A C 1
ATOM 782 O O . SER A 1 103 ? 7.157 5.205 -16.992 1.00 63.62 103 SER A O 1
ATOM 784 N N . ALA A 1 104 ? 6.304 3.134 -16.959 1.00 64.44 104 ALA A N 1
ATOM 785 C CA . ALA A 1 104 ? 7.282 2.605 -17.906 1.00 64.44 104 ALA A CA 1
ATOM 786 C C . ALA A 1 104 ? 6.950 3.104 -19.329 1.00 64.44 104 ALA A C 1
ATOM 788 O O . ALA A 1 104 ? 5.818 2.891 -19.780 1.00 64.44 104 ALA A O 1
ATOM 789 N N . PRO A 1 105 ? 7.897 3.742 -20.048 1.00 68.38 105 PRO A N 1
ATOM 790 C CA . PRO A 1 105 ? 7.719 4.059 -21.458 1.00 68.38 105 PRO A CA 1
ATOM 791 C C . PRO A 1 105 ? 7.376 2.787 -22.246 1.00 68.38 105 PRO A C 1
ATOM 793 O O . PRO A 1 105 ? 7.918 1.724 -21.929 1.00 68.38 105 PRO A O 1
ATOM 796 N N . PRO A 1 106 ? 6.536 2.861 -23.293 1.00 70.00 106 PRO A N 1
ATOM 797 C CA . PRO A 1 106 ? 6.202 1.693 -24.109 1.00 70.00 106 PRO A CA 1
ATOM 798 C C . PRO A 1 106 ? 7.436 0.933 -24.619 1.00 70.00 106 PRO A C 1
ATOM 800 O O . PRO A 1 106 ? 7.435 -0.292 -24.651 1.00 70.00 106 PRO A O 1
ATOM 803 N N . SER A 1 107 ? 8.522 1.647 -24.931 1.00 73.06 107 SER A N 1
ATOM 804 C CA . SER A 1 107 ? 9.804 1.059 -25.335 1.00 73.06 107 SER A CA 1
ATOM 805 C C . SER A 1 107 ? 10.452 0.196 -24.248 1.00 73.06 107 SER A C 1
ATOM 807 O O . SER A 1 107 ? 10.963 -0.876 -24.556 1.00 73.06 107 SER A O 1
ATOM 809 N N . ALA A 1 108 ? 10.393 0.615 -22.980 1.00 70.94 108 ALA A N 1
ATOM 810 C CA . ALA A 1 108 ? 10.911 -0.164 -21.854 1.00 70.94 108 ALA A CA 1
ATOM 811 C C . ALA A 1 108 ? 10.096 -1.450 -21.643 1.00 70.94 108 ALA A C 1
ATOM 813 O O . ALA A 1 108 ? 10.665 -2.506 -21.398 1.00 70.94 108 ALA A O 1
ATOM 814 N N . ARG A 1 109 ? 8.771 -1.377 -21.833 1.00 73.25 109 ARG A N 1
ATOM 815 C CA . ARG A 1 109 ? 7.879 -2.548 -21.799 1.00 73.25 109 ARG A CA 1
ATOM 816 C C . ARG A 1 109 ? 8.152 -3.527 -22.939 1.00 73.25 109 ARG A C 1
ATOM 818 O O . ARG A 1 109 ? 8.103 -4.729 -22.724 1.00 73.25 109 ARG A O 1
ATOM 825 N N . MET A 1 110 ? 8.439 -3.035 -24.145 1.00 74.12 110 MET A N 1
ATOM 826 C CA . MET A 1 110 ? 8.771 -3.909 -25.277 1.00 74.12 110 MET A CA 1
ATOM 827 C C . MET A 1 110 ? 10.131 -4.596 -25.105 1.00 74.12 110 MET A C 1
ATOM 829 O O . MET A 1 110 ? 10.293 -5.716 -25.571 1.00 74.12 110 MET A O 1
ATOM 833 N N . ALA A 1 111 ? 11.085 -3.965 -24.413 1.00 74.75 111 ALA A N 1
ATOM 834 C CA . ALA A 1 111 ? 12.403 -4.546 -24.147 1.00 74.75 111 ALA A CA 1
ATOM 835 C C . ALA A 1 111 ? 12.379 -5.721 -23.146 1.00 74.75 111 ALA A C 1
ATOM 837 O O . ALA A 1 111 ? 13.295 -6.537 -23.151 1.00 74.75 111 ALA A O 1
ATOM 83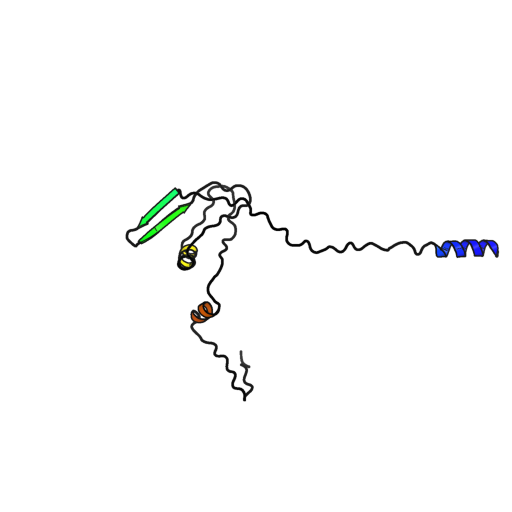8 N N . GLU A 1 112 ? 11.345 -5.827 -22.302 1.00 76.81 112 GLU A N 1
ATOM 839 C CA . GLU A 1 112 ? 11.134 -6.972 -21.395 1.00 76.81 112 GLU A CA 1
ATOM 840 C C . GLU A 1 112 ? 10.608 -8.219 -22.127 1.00 76.81 112 GLU A C 1
ATOM 842 O O . GLU A 1 112 ? 10.652 -9.328 -21.592 1.00 76.81 112 GLU A O 1
ATOM 847 N N . ILE A 1 113 ? 10.104 -8.054 -23.352 1.00 82.88 113 ILE A N 1
ATOM 848 C CA . ILE A 1 113 ? 9.575 -9.145 -24.162 1.00 82.88 113 ILE A CA 1
ATOM 849 C C . ILE A 1 113 ? 10.754 -9.809 -24.900 1.00 82.88 113 ILE A C 1
ATOM 851 O O . ILE A 1 113 ? 11.494 -9.120 -25.601 1.00 82.88 113 ILE A O 1
ATOM 855 N N . PRO A 1 114 ? 10.943 -11.141 -24.808 1.00 77.12 114 PRO A N 1
ATOM 856 C CA . PRO A 1 114 ? 12.123 -11.839 -25.337 1.00 77.12 114 PRO A CA 1
ATOM 857 C C . PRO A 1 114 ? 12.167 -11.952 -26.874 1.00 77.12 114 PRO A C 1
ATOM 859 O O . PRO A 1 114 ? 12.931 -12.750 -27.412 1.00 77.12 114 PRO A O 1
ATOM 862 N N . PHE A 1 115 ? 11.352 -11.184 -27.597 1.00 76.00 115 PHE A N 1
ATOM 863 C CA . PHE A 1 115 ? 11.364 -11.129 -29.053 1.00 76.00 115 PHE A CA 1
ATOM 864 C C . PHE A 1 115 ? 11.259 -9.682 -29.531 1.00 76.00 115 PHE A C 1
ATOM 866 O O . PHE A 1 115 ? 10.573 -8.853 -28.937 1.00 76.00 115 PHE A O 1
ATOM 873 N N . SER A 1 116 ? 11.942 -9.376 -30.629 1.00 70.19 116 SER A N 1
ATOM 874 C CA . SER A 1 116 ? 11.948 -8.044 -31.232 1.00 70.19 116 SER A CA 1
ATOM 875 C C . SER A 1 116 ? 11.086 -8.038 -32.491 1.00 70.19 116 SER A C 1
ATOM 877 O O . SER A 1 116 ? 11.253 -8.889 -33.361 1.00 70.19 116 SER A O 1
ATOM 879 N N . ILE A 1 117 ? 10.177 -7.068 -32.606 1.00 69.75 117 ILE A N 1
ATOM 880 C CA . ILE A 1 117 ? 9.472 -6.774 -33.859 1.00 69.75 117 ILE A CA 1
ATOM 881 C C . ILE A 1 117 ? 10.270 -5.683 -34.571 1.00 69.75 117 ILE A C 1
ATOM 883 O O . ILE A 1 117 ? 10.215 -4.512 -34.198 1.00 69.75 117 ILE A O 1
ATOM 887 N N . SER A 1 118 ? 11.042 -6.065 -35.584 1.00 69.31 118 SER A N 1
ATOM 888 C CA . SER A 1 118 ? 11.636 -5.102 -36.510 1.00 69.31 118 SER A CA 1
ATOM 889 C C . SER A 1 118 ? 10.570 -4.669 -37.514 1.00 69.31 118 SER A C 1
ATOM 891 O O . SER A 1 118 ? 9.907 -5.509 -38.120 1.00 69.31 118 SER A O 1
ATOM 893 N N . ALA A 1 119 ? 10.397 -3.359 -37.704 1.00 61.69 119 ALA A N 1
ATOM 894 C CA . ALA A 1 119 ? 9.579 -2.845 -38.794 1.00 61.69 119 ALA A CA 1
ATOM 895 C C . ALA A 1 119 ? 10.298 -3.137 -40.119 1.00 61.69 119 ALA A C 1
ATOM 897 O O . ALA A 1 119 ? 11.180 -2.388 -40.534 1.00 61.69 119 ALA A O 1
ATOM 898 N N . ALA A 1 120 ? 9.947 -4.245 -40.767 1.00 62.72 120 ALA A N 1
ATOM 899 C CA . ALA A 1 120 ? 10.374 -4.526 -42.128 1.00 62.72 120 ALA A CA 1
ATOM 900 C C . ALA A 1 120 ? 9.622 -3.572 -43.066 1.00 62.72 120 ALA A C 1
ATOM 902 O O . ALA A 1 120 ? 8.501 -3.840 -43.486 1.00 62.72 120 ALA A O 1
ATOM 903 N N . THR A 1 121 ? 10.205 -2.405 -43.340 1.00 55.41 121 THR A N 1
ATOM 904 C CA . THR A 1 121 ? 9.816 -1.590 -44.495 1.00 55.41 121 THR A CA 1
ATOM 905 C C . THR A 1 121 ? 10.908 -1.735 -45.540 1.00 55.41 121 THR A C 1
ATOM 907 O O . THR A 1 121 ? 11.705 -0.828 -45.766 1.00 55.41 121 THR A O 1
ATOM 910 N N . ASP A 1 122 ? 10.948 -2.906 -46.172 1.00 53.75 122 ASP A N 1
ATOM 911 C CA . ASP A 1 122 ? 11.649 -3.057 -47.437 1.00 53.75 122 ASP A CA 1
ATOM 912 C C . ASP A 1 122 ? 10.779 -2.384 -48.497 1.00 53.75 122 ASP A C 1
ATOM 914 O O . ASP A 1 122 ? 9.758 -2.920 -48.929 1.00 53.75 122 ASP A O 1
ATOM 918 N N . GLY A 1 123 ? 11.166 -1.170 -48.891 1.00 56.97 123 GLY A N 1
ATOM 919 C CA . GLY A 1 123 ? 10.446 -0.308 -49.835 1.00 56.97 123 GLY A CA 1
ATOM 920 C C . GLY A 1 123 ? 10.307 -0.850 -51.264 1.00 56.97 123 GLY A C 1
ATOM 921 O O . GLY A 1 123 ? 10.109 -0.062 -52.180 1.00 56.97 123 GLY A O 1
ATOM 922 N N . ASN A 1 124 ? 10.421 -2.162 -51.480 1.00 61.22 124 ASN A N 1
ATOM 923 C CA . ASN A 1 124 ? 10.278 -2.775 -52.795 1.00 61.22 124 ASN A CA 1
ATOM 924 C C . ASN A 1 124 ? 9.481 -4.088 -52.824 1.00 61.22 124 ASN A C 1
ATOM 926 O O . ASN A 1 124 ? 9.197 -4.561 -53.915 1.00 61.22 124 ASN A O 1
ATOM 930 N N . ASN A 1 125 ? 9.079 -4.696 -51.702 1.00 59.12 125 ASN A N 1
ATOM 931 C CA . ASN A 1 125 ? 8.339 -5.962 -51.774 1.00 59.12 125 ASN A CA 1
ATOM 932 C C . ASN A 1 125 ? 7.260 -6.055 -50.695 1.00 59.12 125 ASN A C 1
ATOM 934 O O . ASN A 1 1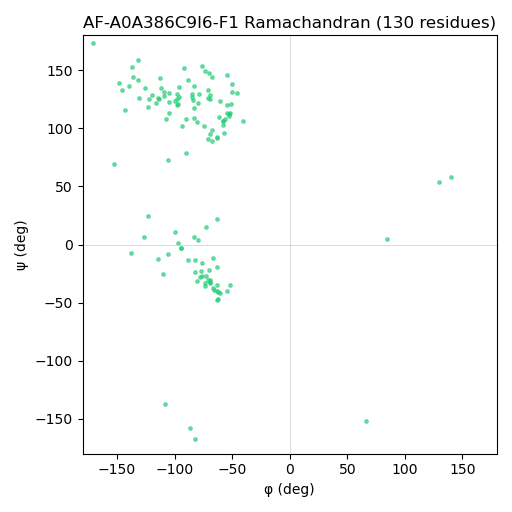25 ? 7.545 -6.104 -49.502 1.00 59.12 125 ASN A O 1
ATOM 938 N N . GLY A 1 126 ? 6.003 -6.098 -51.146 1.00 58.06 126 GLY A N 1
ATOM 939 C CA . GLY A 1 126 ? 4.851 -6.388 -50.305 1.00 58.06 126 GLY A CA 1
ATOM 940 C C . GLY A 1 126 ? 4.972 -7.786 -49.706 1.00 58.06 126 GLY A C 1
ATOM 941 O O . GLY A 1 126 ? 4.859 -8.782 -50.414 1.00 58.06 126 GLY A O 1
ATOM 942 N N . GLY A 1 127 ? 5.203 -7.850 -48.400 1.00 54.16 127 GLY A N 1
ATOM 943 C CA . GLY A 1 127 ? 5.357 -9.102 -47.669 1.00 54.16 127 GLY A CA 1
ATOM 944 C C . GLY A 1 127 ? 4.951 -8.928 -46.215 1.00 54.16 127 GLY A C 1
ATOM 945 O O . GLY A 1 127 ? 5.794 -8.929 -45.327 1.00 54.16 127 GLY A O 1
ATOM 946 N N . GLY A 1 128 ? 3.654 -8.727 -45.978 1.00 66.69 128 GLY A N 1
ATOM 947 C CA . GLY A 1 128 ? 3.063 -8.892 -44.651 1.00 66.69 128 GLY A CA 1
ATOM 948 C C . GLY A 1 128 ? 2.889 -10.376 -44.318 1.00 66.69 128 GLY A C 1
ATOM 949 O O . GLY A 1 128 ? 2.742 -11.203 -45.218 1.00 66.69 128 GLY A O 1
ATOM 950 N N . LEU A 1 129 ? 2.893 -10.710 -43.025 1.00 61.19 129 LEU A N 1
ATOM 951 C CA . LEU A 1 129 ? 2.672 -12.068 -42.523 1.00 61.19 129 LEU A CA 1
ATOM 952 C C . LEU A 1 129 ? 1.227 -12.512 -42.798 1.00 61.19 129 LEU A C 1
ATOM 954 O O . LEU A 1 129 ? 0.331 -12.318 -41.982 1.00 61.19 129 LEU A O 1
ATOM 958 N N . ALA A 1 130 ? 1.007 -13.117 -43.961 1.00 53.28 130 ALA A N 1
ATOM 959 C CA . ALA A 1 130 ? -0.088 -14.048 -44.168 1.00 53.28 130 ALA A CA 1
ATOM 960 C C . ALA A 1 130 ? 0.373 -15.418 -43.658 1.00 53.28 130 ALA A C 1
ATOM 962 O O . ALA A 1 130 ? 1.234 -16.045 -44.273 1.00 53.28 130 ALA A O 1
ATOM 963 N N . GLY A 1 131 ? -0.178 -15.869 -42.533 1.00 52.34 131 GLY A N 1
ATOM 964 C CA . GLY A 1 131 ? 0.034 -17.236 -42.060 1.00 52.34 131 GLY A CA 1
ATOM 965 C C . GLY A 1 131 ? 0.236 -17.375 -40.559 1.00 52.34 131 GLY A C 1
ATOM 966 O O . GLY A 1 131 ? 1.264 -17.902 -40.154 1.00 52.34 131 GLY A O 1
ATOM 967 N N . VAL A 1 132 ? -0.742 -16.929 -39.769 1.00 46.12 132 VAL A N 1
ATOM 968 C CA . VAL A 1 132 ? -1.251 -17.618 -38.566 1.00 46.12 132 VAL A CA 1
ATOM 969 C C . VAL A 1 132 ? -2.707 -17.228 -38.357 1.00 46.12 132 VAL A C 1
ATOM 971 O O . VAL A 1 132 ? -3.026 -16.038 -38.577 1.00 46.12 132 VAL A O 1
#